Protein AF-K6U5A7-F1 (afdb_monomer_lite)

Secondary structure (DSSP, 8-state):
--S--------TTS------SSPPPSEEEEE----B-TT-PBPPPPPPEEEEE---PPPPP-B--SPTT-----SSPPB-

Foldseek 3Di:
DPDDQDDDDADPVRDDDDDRPDDDDFAKDKDWDWDADPVGDIDPIDDIDIDGDDPDDDDDWDQPDDDPPDDDPDPDRDID

pLDDT: mean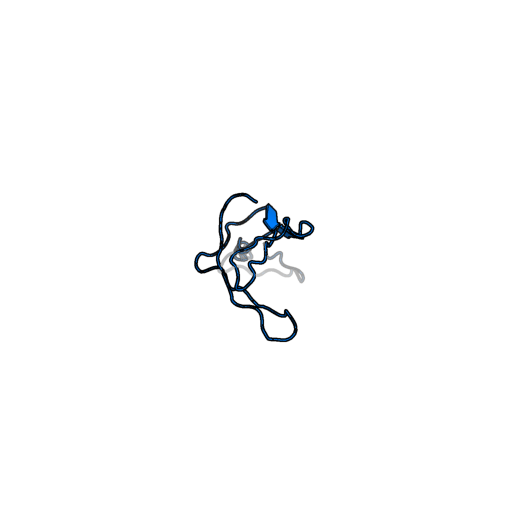 90.81, std 7.76, range [66.19, 97.75]

Structure (mmCIF, N/CA/C/O backbone):
data_AF-K6U5A7-F1
#
_entry.id   AF-K6U5A7-F1
#
loop_
_atom_site.group_PDB
_atom_site.id
_atom_site.type_symbol
_atom_site.label_atom_id
_atom_site.label_alt_id
_atom_site.label_comp_id
_atom_site.label_asym_id
_atom_site.label_entity_id
_atom_site.label_seq_id
_atom_site.pdbx_PDB_ins_code
_atom_site.Cartn_x
_atom_site.Cartn_y
_atom_site.Cartn_z
_atom_site.occupancy
_atom_site.B_iso_or_equiv
_atom_site.auth_seq_id
_atom_site.auth_comp_id
_atom_site.auth_asym_id
_atom_site.auth_atom_id
_atom_site.pdbx_PDB_model_num
ATOM 1 N N . GLY A 1 1 ? -5.898 9.580 5.990 1.00 74.88 1 GLY A N 1
ATOM 2 C CA . GLY A 1 1 ? -6.758 9.985 4.852 1.00 74.88 1 GLY A CA 1
ATOM 3 C C . GLY A 1 1 ? -8.219 9.655 5.127 1.00 74.88 1 GLY A C 1
ATOM 4 O O . GLY A 1 1 ? -8.510 9.131 6.191 1.00 74.88 1 GLY A O 1
ATOM 5 N N . THR A 1 2 ? -9.134 9.957 4.202 1.00 83.81 2 THR A N 1
ATOM 6 C CA . THR A 1 2 ? -10.579 9.646 4.335 1.00 83.81 2 THR A CA 1
ATOM 7 C C . THR A 1 2 ? -10.997 8.348 3.634 1.00 83.81 2 THR A C 1
ATOM 9 O O . THR A 1 2 ? -12.068 7.821 3.914 1.00 83.81 2 THR A O 1
ATOM 12 N N . THR A 1 3 ? -10.159 7.815 2.743 1.00 91.94 3 THR A N 1
ATOM 13 C CA . THR A 1 3 ? -10.401 6.545 2.048 1.00 91.94 3 THR A CA 1
ATOM 14 C C . THR A 1 3 ? -10.017 5.364 2.933 1.00 91.94 3 THR A C 1
ATOM 16 O O . THR A 1 3 ? -8.866 5.253 3.356 1.00 91.94 3 THR A O 1
ATOM 19 N N . LEU A 1 4 ? -10.961 4.453 3.178 1.00 93.56 4 LEU A N 1
ATOM 20 C CA . LEU A 1 4 ? -10.683 3.186 3.849 1.00 93.56 4 LEU A CA 1
ATOM 21 C C . LEU A 1 4 ? -9.940 2.241 2.894 1.00 93.56 4 LEU A C 1
ATOM 23 O O . LEU A 1 4 ? -10.463 1.887 1.841 1.00 93.56 4 LEU A O 1
ATOM 27 N N . ILE A 1 5 ? -8.733 1.820 3.277 1.00 94.56 5 ILE A N 1
ATOM 28 C CA . ILE A 1 5 ? -7.902 0.879 2.499 1.00 94.56 5 ILE A CA 1
ATOM 29 C C . ILE A 1 5 ? -7.951 -0.560 3.035 1.00 94.56 5 ILE A C 1
ATOM 31 O O . ILE A 1 5 ? -7.431 -1.476 2.400 1.00 94.56 5 ILE A O 1
ATOM 35 N N . GLY A 1 6 ? -8.576 -0.759 4.197 1.00 95.38 6 GLY A N 1
ATOM 36 C CA . GLY A 1 6 ? -8.839 -2.069 4.776 1.00 95.38 6 GLY A CA 1
ATOM 37 C C . GLY A 1 6 ? -9.042 -2.029 6.289 1.00 95.38 6 GLY A C 1
ATOM 38 O O . GLY A 1 6 ? -8.857 -0.998 6.934 1.00 95.38 6 GLY A O 1
ATOM 39 N N . THR A 1 7 ? -9.423 -3.178 6.840 1.00 95.56 7 THR A N 1
ATOM 40 C CA . THR A 1 7 ? -9.625 -3.419 8.273 1.00 95.56 7 THR A CA 1
ATOM 41 C C . THR A 1 7 ? -8.959 -4.734 8.650 1.00 95.56 7 THR A C 1
ATOM 43 O O . THR A 1 7 ? -9.052 -5.703 7.898 1.00 95.56 7 THR A O 1
ATOM 46 N N . VAL A 1 8 ? -8.316 -4.788 9.813 1.00 96.81 8 VAL A N 1
ATOM 47 C CA . VAL A 1 8 ? -7.662 -5.994 10.335 1.00 96.81 8 VAL A CA 1
ATOM 48 C C . VAL A 1 8 ? -7.879 -6.086 11.843 1.00 96.81 8 VAL A C 1
ATOM 50 O O . VAL A 1 8 ? -8.033 -5.067 12.514 1.00 96.81 8 VAL A O 1
ATOM 53 N N . THR A 1 9 ? -7.898 -7.305 12.375 1.00 96.69 9 THR A N 1
ATOM 54 C CA . THR A 1 9 ? -7.911 -7.556 13.818 1.00 96.69 9 THR A CA 1
ATOM 55 C C . THR A 1 9 ? -6.480 -7.554 14.341 1.00 96.69 9 THR A C 1
ATOM 57 O O . THR A 1 9 ? -5.639 -8.297 13.836 1.00 96.69 9 THR A O 1
ATOM 60 N N . ALA A 1 10 ? -6.200 -6.721 15.342 1.00 96.12 10 ALA A N 1
ATOM 61 C CA . ALA A 1 10 ? -4.928 -6.770 16.049 1.00 96.12 10 ALA A CA 1
ATOM 62 C C . ALA A 1 10 ? -4.816 -8.044 16.900 1.00 96.12 10 ALA A C 1
ATOM 64 O O . ALA A 1 10 ? -5.821 -8.590 17.356 1.00 96.12 10 ALA A O 1
ATOM 65 N N . ASP A 1 11 ? -3.593 -8.517 17.117 1.00 95.44 11 ASP A N 1
ATOM 66 C CA . ASP A 1 11 ? -3.316 -9.611 18.040 1.00 95.44 11 ASP A CA 1
ATOM 67 C C . ASP A 1 11 ? -3.506 -9.178 19.510 1.00 95.44 11 ASP A C 1
ATOM 69 O O . ASP A 1 11 ? -3.767 -8.013 19.820 1.00 95.44 11 ASP A O 1
ATOM 73 N N . GLY A 1 12 ? -3.355 -10.121 20.447 1.00 92.12 12 GLY A N 1
ATOM 74 C CA . GLY A 1 12 ? -3.505 -9.848 21.883 1.00 92.12 12 GLY A CA 1
ATOM 75 C C . GLY A 1 12 ? -2.464 -8.885 22.475 1.00 92.12 12 GLY A C 1
ATOM 76 O O . GLY A 1 12 ? -2.623 -8.455 23.614 1.00 92.12 12 GLY A O 1
ATOM 77 N N . SER A 1 13 ? -1.415 -8.546 21.722 1.00 94.69 13 SER A N 1
ATOM 78 C CA . SER A 1 13 ? -0.407 -7.539 22.079 1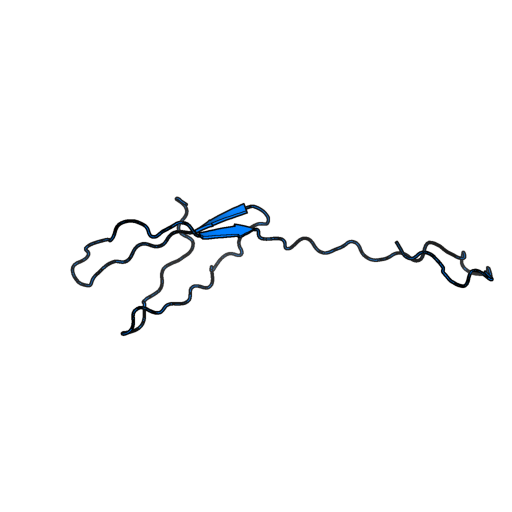.00 94.69 13 SER A CA 1
ATOM 79 C C . SER A 1 13 ? -0.626 -6.205 21.350 1.00 94.69 13 SER A C 1
ATOM 81 O O . SER A 1 13 ? 0.138 -5.264 21.558 1.00 94.69 13 SER A O 1
ATOM 83 N N . GLY A 1 14 ? -1.661 -6.103 20.510 1.00 92.12 14 GLY A N 1
ATOM 84 C CA . GLY A 1 14 ? -1.976 -4.917 19.718 1.00 92.12 14 GLY A CA 1
ATOM 85 C C . GLY A 1 14 ? -1.222 -4.819 18.388 1.00 92.12 14 GLY A C 1
ATOM 86 O O . GLY A 1 14 ? -1.352 -3.799 17.710 1.00 92.12 14 GLY A O 1
ATOM 87 N N . ASN A 1 15 ? -0.463 -5.842 17.980 1.00 95.75 15 ASN A N 1
ATOM 88 C CA . ASN A 1 15 ? 0.205 -5.835 16.679 1.00 95.75 15 ASN A CA 1
ATOM 89 C C . ASN A 1 15 ? -0.775 -6.205 15.570 1.00 95.75 15 ASN A C 1
ATOM 91 O O . ASN A 1 15 ? -1.672 -7.026 15.743 1.00 95.75 15 ASN A O 1
ATOM 95 N N . TRP A 1 16 ? -0.573 -5.636 14.391 1.00 95.88 16 TRP A N 1
ATOM 96 C CA . TRP A 1 16 ? -1.378 -5.930 13.216 1.00 95.88 16 TRP A CA 1
ATOM 97 C C . TRP A 1 16 ? -0.549 -5.734 11.953 1.00 95.88 16 TRP A C 1
ATOM 99 O O . TRP A 1 16 ? 0.474 -5.051 11.938 1.00 95.88 16 TRP A O 1
ATOM 109 N N . THR A 1 17 ? -0.990 -6.347 10.862 1.00 96.06 17 THR A N 1
ATOM 110 C CA . THR A 1 17 ? -0.438 -6.115 9.527 1.00 96.06 17 THR A CA 1
ATOM 111 C C . THR A 1 17 ? -1.596 -6.028 8.551 1.00 96.06 17 THR A C 1
ATOM 113 O O . THR A 1 17 ? -2.504 -6.851 8.589 1.00 96.06 17 THR A O 1
ATOM 116 N N . LEU A 1 18 ? -1.570 -5.020 7.683 1.00 95.25 18 LEU A N 1
ATOM 117 C CA . LEU A 1 18 ? -2.571 -4.824 6.645 1.00 95.25 18 LEU A CA 1
ATOM 118 C C . LEU A 1 18 ? -1.884 -4.866 5.280 1.00 95.25 18 LEU A C 1
ATOM 120 O O . LEU A 1 18 ? -0.997 -4.060 5.005 1.00 95.25 18 LEU A O 1
ATOM 124 N N . THR A 1 19 ? -2.342 -5.756 4.407 1.00 95.06 19 THR A N 1
ATOM 125 C CA . THR A 1 19 ? -2.054 -5.683 2.973 1.00 95.06 19 THR A CA 1
ATOM 126 C C . THR A 1 19 ? -3.280 -5.094 2.275 1.00 95.06 19 THR A C 1
ATOM 128 O O . THR A 1 19 ? -4.340 -5.721 2.321 1.00 95.06 19 THR A O 1
ATOM 131 N N . PRO A 1 20 ? -3.187 -3.904 1.653 1.00 93.06 20 PRO A N 1
ATOM 132 C CA . PRO A 1 20 ? -4.302 -3.337 0.900 1.00 93.06 20 PRO A CA 1
ATOM 133 C C . PRO A 1 20 ? -4.772 -4.296 -0.202 1.00 93.06 20 PRO A C 1
ATOM 135 O O . PRO A 1 20 ? -3.952 -4.813 -0.960 1.00 93.06 20 PRO A O 1
ATOM 138 N N . ALA A 1 21 ? -6.087 -4.516 -0.310 1.00 92.44 21 ALA A N 1
A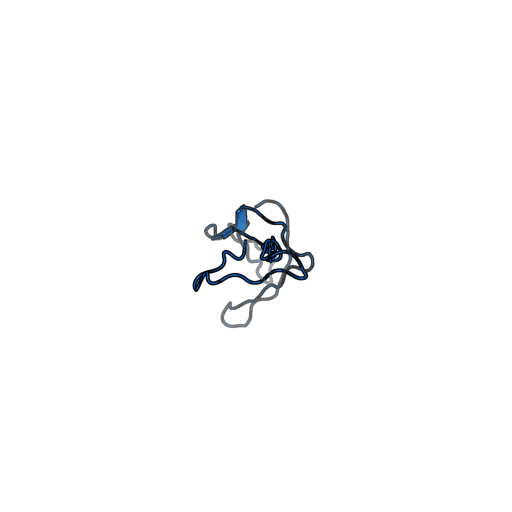TOM 139 C CA . ALA A 1 21 ? -6.660 -5.385 -1.348 1.00 92.44 21 ALA A CA 1
ATOM 140 C C . ALA A 1 21 ? -6.440 -4.819 -2.761 1.00 92.44 21 ALA A C 1
ATOM 142 O O . ALA A 1 21 ? -6.238 -5.561 -3.720 1.00 92.44 21 ALA A O 1
ATOM 143 N N . THR A 1 22 ? -6.438 -3.490 -2.865 1.00 91.94 22 THR A N 1
ATOM 144 C CA . THR A 1 22 ? -6.095 -2.757 -4.080 1.00 91.94 22 THR A CA 1
ATOM 145 C C . THR A 1 22 ? -4.741 -2.100 -3.883 1.00 91.94 22 THR A C 1
ATOM 147 O O . THR A 1 22 ? -4.512 -1.429 -2.875 1.00 91.94 22 THR A O 1
ATOM 150 N N . ALA A 1 23 ? -3.848 -2.270 -4.857 1.00 92.00 23 ALA A N 1
ATOM 151 C CA . ALA A 1 23 ? -2.565 -1.587 -4.850 1.00 92.00 23 ALA A CA 1
ATOM 152 C C . ALA A 1 23 ? -2.763 -0.065 -4.793 1.00 92.00 23 ALA A C 1
ATOM 154 O O . ALA A 1 23 ? -3.583 0.493 -5.521 1.00 92.00 23 ALA A O 1
ATOM 155 N N . LEU A 1 24 ? -1.985 0.601 -3.942 1.00 93.94 24 LEU A N 1
ATOM 156 C CA . LEU A 1 24 ? -1.935 2.058 -3.917 1.00 93.94 24 LEU A CA 1
ATOM 157 C C . LEU A 1 24 ? -1.306 2.571 -5.219 1.00 93.94 24 LEU A C 1
ATOM 159 O O . LEU A 1 24 ? -0.380 1.951 -5.750 1.00 93.94 24 LEU A O 1
ATOM 163 N N . SER A 1 25 ? -1.821 3.690 -5.727 1.00 94.75 25 SER A N 1
ATOM 164 C CA . SER A 1 25 ? -1.255 4.373 -6.892 1.00 94.75 25 SER A CA 1
ATOM 165 C C . SER A 1 25 ? 0.103 4.987 -6.567 1.00 94.75 25 SER A C 1
ATOM 167 O O . SER A 1 25 ? 0.396 5.257 -5.402 1.00 94.75 25 SER A O 1
ATOM 169 N N . ASP A 1 26 ? 0.893 5.292 -7.593 1.00 96.75 26 ASP A N 1
ATOM 170 C CA . ASP A 1 26 ? 2.094 6.109 -7.420 1.00 96.75 26 ASP A CA 1
ATOM 171 C C . ASP A 1 26 ? 1.741 7.489 -6.846 1.00 96.75 26 ASP A C 1
ATOM 173 O O . ASP A 1 26 ? 0.630 8.004 -7.033 1.00 96.75 26 ASP A O 1
ATOM 177 N N . GLY A 1 27 ? 2.691 8.074 -6.121 1.00 97.25 27 GLY A N 1
ATOM 178 C CA . GLY A 1 27 ? 2.557 9.373 -5.471 1.00 97.25 27 GLY A CA 1
ATOM 179 C C . GLY A 1 27 ? 2.555 9.312 -3.944 1.00 97.25 27 GLY A C 1
ATOM 180 O O . GLY A 1 27 ? 2.831 8.282 -3.325 1.00 97.25 27 GLY A O 1
ATOM 181 N N . ALA A 1 28 ? 2.292 10.469 -3.334 1.00 97.38 28 ALA A N 1
ATOM 182 C CA . ALA A 1 28 ? 2.300 10.643 -1.887 1.00 97.38 28 ALA A CA 1
ATOM 183 C C . ALA A 1 28 ? 0.975 10.191 -1.254 1.00 97.38 28 ALA A C 1
ATOM 185 O O . ALA A 1 28 ? -0.104 10.567 -1.711 1.00 97.38 28 ALA A O 1
ATOM 186 N N . HIS A 1 29 ? 1.066 9.454 -0.148 1.00 96.12 29 HIS A N 1
ATOM 187 C CA . HIS A 1 29 ? -0.071 8.983 0.641 1.00 96.12 29 HIS A CA 1
ATOM 188 C C . HIS A 1 29 ? 0.111 9.310 2.120 1.00 96.12 29 HIS A C 1
ATOM 190 O O . HIS A 1 29 ? 1.225 9.306 2.648 1.00 96.12 29 HIS A O 1
ATOM 196 N N . THR A 1 30 ? -1.014 9.537 2.801 1.00 96.50 30 THR A N 1
ATOM 197 C CA . THR A 1 30 ? -1.072 9.738 4.254 1.00 96.50 30 THR A CA 1
ATOM 198 C C . THR A 1 30 ? -1.953 8.677 4.908 1.00 96.50 30 THR A C 1
ATOM 200 O O . THR A 1 30 ? -3.168 8.603 4.676 1.00 96.50 30 THR A O 1
ATOM 203 N N . ILE A 1 31 ? -1.340 7.845 5.744 1.00 95.69 31 ILE A N 1
ATOM 204 C CA . ILE A 1 31 ? -1.984 6.709 6.403 1.00 95.69 31 ILE A CA 1
ATOM 205 C C . ILE A 1 31 ? -2.222 7.037 7.877 1.00 95.69 31 ILE A C 1
ATOM 207 O O . ILE A 1 31 ? -1.367 7.602 8.555 1.00 95.69 31 ILE A O 1
ATOM 211 N N . THR A 1 32 ? -3.408 6.681 8.357 1.00 96.62 32 THR A N 1
ATOM 212 C CA . THR A 1 32 ? -3.860 6.812 9.747 1.00 96.62 32 THR A CA 1
ATOM 213 C C . THR A 1 32 ? -4.677 5.574 10.095 1.00 96.62 32 THR A C 1
ATOM 215 O O . THR A 1 32 ? -5.335 5.024 9.210 1.00 96.62 32 THR A O 1
ATOM 218 N N . ALA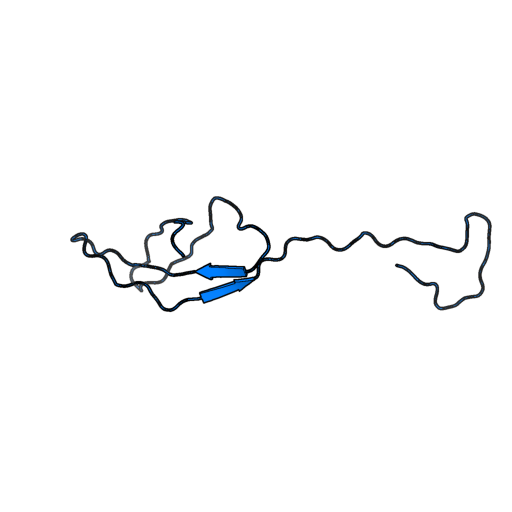 A 1 33 ? -4.685 5.169 11.362 1.00 95.62 33 ALA A N 1
ATOM 219 C CA . ALA A 1 33 ? -5.505 4.064 11.853 1.00 95.62 33 ALA A CA 1
ATOM 220 C C . ALA A 1 33 ? -6.405 4.510 13.015 1.00 95.62 33 ALA A C 1
ATOM 222 O O . ALA A 1 33 ? -6.055 5.418 13.767 1.00 95.62 33 ALA A O 1
ATOM 223 N N . THR A 1 34 ? -7.550 3.849 13.164 1.00 96.06 34 THR A N 1
ATOM 224 C CA . THR A 1 34 ? -8.430 3.924 14.339 1.00 96.06 34 THR A CA 1
ATOM 225 C C . THR A 1 34 ? -8.642 2.512 14.866 1.00 96.06 34 THR A C 1
ATOM 227 O O . THR A 1 34 ? -8.707 1.571 14.074 1.00 96.06 34 THR A O 1
ATOM 230 N N . ALA A 1 35 ? -8.782 2.358 16.179 1.00 96.25 35 ALA A N 1
ATOM 231 C CA . ALA A 1 35 ? -9.125 1.087 16.805 1.00 96.25 35 ALA A CA 1
ATOM 232 C C . ALA A 1 35 ? -10.578 1.106 17.286 1.00 96.25 35 ALA A C 1
ATOM 234 O O . ALA A 1 35 ? -11.089 2.157 17.675 1.00 96.2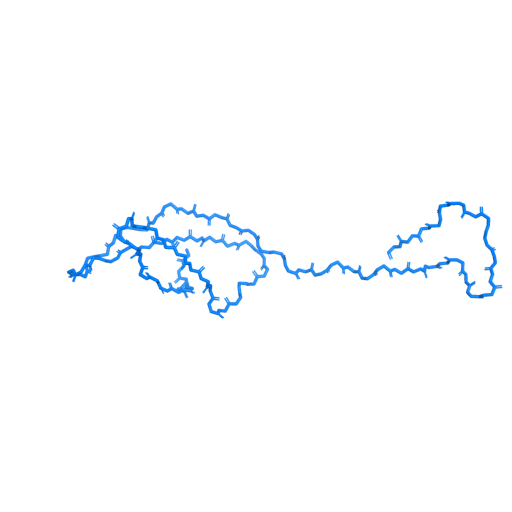5 35 ALA A O 1
ATOM 235 N N . THR A 1 36 ? -11.224 -0.057 17.278 1.00 96.75 36 THR A N 1
ATOM 236 C CA . THR A 1 36 ? -12.566 -0.251 17.833 1.00 96.75 36 THR A CA 1
ATOM 237 C C . THR A 1 36 ? -12.510 -1.355 18.880 1.00 96.75 36 THR A C 1
ATOM 239 O O . THR A 1 36 ? -11.968 -2.425 18.602 1.00 96.75 36 THR A O 1
ATOM 242 N N . ASP A 1 37 ? -13.024 -1.095 20.082 1.00 94.56 37 ASP A N 1
ATOM 243 C CA . ASP A 1 37 ? -13.101 -2.106 21.142 1.00 94.56 37 ASP A CA 1
ATOM 244 C C . ASP A 1 37 ? -14.321 -3.036 20.979 1.00 94.56 37 ASP A C 1
ATOM 246 O O . ASP A 1 37 ? -15.162 -2.853 20.098 1.00 94.56 37 ASP A O 1
ATOM 250 N N . ALA A 1 38 ? -14.437 -4.052 21.841 1.00 92.94 38 ALA A N 1
ATOM 251 C CA . ALA A 1 38 ? -15.538 -5.020 21.787 1.00 92.94 38 ALA A CA 1
ATOM 252 C C . ALA A 1 38 ? -16.921 -4.413 22.098 1.00 92.94 38 ALA A C 1
ATOM 254 O O . ALA A 1 38 ? -17.939 -5.011 21.753 1.00 92.94 38 ALA A O 1
ATOM 255 N N . ALA A 1 39 ? -16.966 -3.246 22.746 1.00 97.00 39 ALA A N 1
ATOM 256 C CA . ALA A 1 39 ? -18.196 -2.510 23.023 1.00 97.00 39 ALA A CA 1
ATOM 257 C C . ALA A 1 39 ? -18.582 -1.557 21.873 1.00 97.00 39 ALA A C 1
ATOM 259 O O . ALA A 1 39 ? -19.661 -0.966 21.911 1.00 97.00 39 ALA A O 1
ATOM 260 N N . GLY A 1 40 ? -17.734 -1.426 20.847 1.00 97.06 40 GLY A N 1
ATOM 261 C CA . GLY A 1 40 ? -17.962 -0.572 19.684 1.00 97.06 40 GLY A CA 1
ATOM 262 C C . GLY A 1 40 ? -17.417 0.852 19.824 1.00 97.06 40 GLY A C 1
ATOM 263 O O . GLY A 1 40 ? -17.698 1.687 18.962 1.00 97.06 40 GLY A O 1
ATOM 264 N N . ASN A 1 41 ? -16.635 1.159 20.863 1.00 97.75 41 ASN A N 1
ATOM 265 C CA . ASN A 1 41 ? -16.031 2.484 21.009 1.00 97.75 41 ASN A CA 1
ATOM 266 C C . ASN A 1 41 ? -14.863 2.642 20.031 1.00 97.75 41 ASN A C 1
ATOM 268 O O . ASN A 1 41 ? -13.995 1.772 19.962 1.00 97.75 41 ASN A O 1
ATOM 272 N N . VAL A 1 42 ? -14.817 3.763 19.305 1.00 97.31 42 VAL A N 1
ATOM 273 C CA . VAL A 1 42 ? -13.771 4.061 18.314 1.00 97.31 42 VAL A CA 1
ATOM 274 C C . VAL A 1 42 ? -12.773 5.073 18.878 1.00 97.31 42 VAL A C 1
ATOM 276 O O . VAL A 1 42 ? -13.165 6.095 19.442 1.00 97.31 42 VAL A O 1
ATOM 279 N N . SER A 1 43 ? -11.477 4.812 18.710 1.00 96.94 43 SER A N 1
ATOM 280 C CA . SER A 1 43 ? -10.415 5.736 19.116 1.00 96.94 43 SER A CA 1
ATOM 281 C C . SER A 1 43 ? -10.337 6.974 18.206 1.00 96.94 43 SER A C 1
ATOM 283 O O . SER A 1 43 ? -10.753 6.926 17.046 1.00 96.94 43 SER A O 1
ATOM 285 N N . PRO A 1 44 ? -9.684 8.062 18.653 1.00 97.25 44 PRO A N 1
ATOM 286 C CA . PRO A 1 44 ? -9.133 9.052 17.732 1.00 97.25 44 PRO A CA 1
ATOM 287 C C . PRO A 1 44 ? -8.191 8.406 16.702 1.00 97.25 44 PRO A C 1
ATOM 289 O O . PRO A 1 44 ? -7.653 7.317 16.931 1.00 97.25 44 PRO A O 1
ATOM 292 N N . ALA A 1 45 ? -7.969 9.092 15.579 1.00 96.31 45 ALA A N 1
ATOM 293 C CA . ALA A 1 45 ? -6.975 8.674 14.595 1.00 96.31 45 ALA A CA 1
ATOM 294 C C . ALA A 1 45 ? -5.556 8.697 15.191 1.00 96.31 45 ALA A C 1
ATOM 296 O O . ALA A 1 45 ? -5.214 9.582 15.979 1.00 96.31 45 ALA A O 1
ATOM 297 N N . SER A 1 46 ? -4.728 7.737 14.781 1.00 95.75 46 SER A N 1
ATOM 298 C CA . SER A 1 46 ? -3.298 7.705 15.091 1.00 95.75 46 SER A CA 1
ATOM 299 C C . SER A 1 46 ? -2.560 8.931 14.543 1.00 95.75 46 SER A C 1
ATOM 301 O O . SER A 1 46 ? -3.082 9.693 13.725 1.00 95.75 46 SER A O 1
ATOM 303 N N . ASN A 1 47 ? -1.282 9.068 14.905 1.00 96.25 47 ASN A N 1
ATOM 304 C CA . ASN A 1 47 ? -0.377 9.938 14.164 1.00 96.25 47 ASN A CA 1
ATOM 305 C C . ASN A 1 47 ? -0.326 9.533 12.680 1.00 96.25 47 ASN A C 1
ATOM 307 O O . ASN A 1 47 ? -0.460 8.356 12.328 1.00 96.25 47 ASN A O 1
ATOM 311 N N . THR A 1 48 ? -0.116 10.525 11.817 1.00 96.31 48 THR A N 1
ATOM 312 C CA . THR A 1 48 ? -0.006 10.313 10.374 1.00 96.31 48 THR A CA 1
ATOM 313 C C . THR A 1 48 ? 1.315 9.644 10.020 1.00 96.31 48 THR A C 1
ATOM 315 O O . THR A 1 48 ? 2.380 10.070 10.472 1.00 96.31 48 THR A O 1
ATOM 318 N N . VAL A 1 49 ? 1.246 8.652 9.137 1.00 95.81 49 VAL A N 1
ATOM 319 C CA . VAL A 1 49 ? 2.399 8.070 8.448 1.00 95.81 49 VAL A CA 1
ATOM 320 C C . VAL A 1 49 ? 2.378 8.535 6.994 1.00 95.81 49 VAL A C 1
ATOM 322 O O . VAL A 1 49 ? 1.399 8.310 6.283 1.00 95.81 49 VAL A O 1
ATOM 325 N N . ASN A 1 50 ? 3.451 9.190 6.556 1.00 96.56 50 ASN A N 1
ATOM 326 C CA . ASN A 1 50 ? 3.605 9.645 5.175 1.00 96.56 50 ASN A CA 1
ATOM 327 C C . ASN A 1 50 ? 4.436 8.625 4.397 1.00 96.56 50 ASN A C 1
ATOM 329 O O . ASN A 1 50 ? 5.526 8.261 4.839 1.00 96.56 50 ASN A O 1
ATOM 333 N N . ILE A 1 51 ? 3.936 8.193 3.243 1.00 95.38 51 ILE A N 1
ATOM 334 C CA . ILE A 1 51 ? 4.646 7.281 2.342 1.00 95.38 51 ILE A CA 1
ATOM 335 C C . ILE A 1 51 ? 4.573 7.808 0.912 1.00 95.38 51 ILE A C 1
ATOM 337 O O . ILE A 1 51 ? 3.591 8.442 0.531 1.00 95.38 51 ILE A O 1
ATOM 341 N N . THR A 1 52 ? 5.588 7.501 0.113 1.00 97.31 52 THR A N 1
ATOM 342 C CA . THR A 1 52 ? 5.569 7.726 -1.333 1.00 97.31 52 THR A CA 1
ATOM 343 C C . THR A 1 52 ? 5.673 6.378 -2.017 1.00 97.31 52 THR A C 1
ATOM 345 O O . THR A 1 52 ? 6.573 5.597 -1.709 1.00 97.31 52 THR A O 1
ATOM 348 N N . ILE A 1 53 ? 4.736 6.103 -2.916 1.00 96.69 53 ILE A N 1
ATOM 349 C CA . ILE A 1 53 ? 4.744 4.906 -3.748 1.00 96.69 53 ILE A CA 1
ATOM 350 C C . ILE A 1 53 ? 5.314 5.286 -5.112 1.00 96.69 53 ILE A C 1
ATOM 352 O O . ILE A 1 53 ? 4.872 6.262 -5.716 1.00 96.69 53 ILE A O 1
ATOM 356 N N . ASP A 1 54 ? 6.294 4.515 -5.572 1.00 96.69 54 ASP A N 1
ATOM 357 C CA . ASP A 1 54 ? 6.853 4.600 -6.919 1.00 96.69 54 ASP A CA 1
ATOM 358 C C . ASP A 1 54 ? 6.942 3.185 -7.495 1.00 96.69 54 ASP A C 1
ATOM 360 O O . ASP A 1 54 ? 7.703 2.338 -7.015 1.00 96.69 54 ASP A O 1
ATOM 364 N N . ARG A 1 55 ? 6.090 2.907 -8.480 1.00 93.75 55 ARG A N 1
ATOM 365 C CA . ARG A 1 55 ? 6.033 1.646 -9.224 1.00 93.75 55 ARG A CA 1
ATOM 366 C C . ARG A 1 55 ? 6.453 1.852 -10.673 1.00 93.75 55 ARG A C 1
ATOM 368 O O . ARG A 1 55 ? 6.319 0.923 -11.476 1.00 93.75 55 ARG A O 1
ATOM 375 N N . THR A 1 56 ? 6.921 3.046 -11.025 1.00 93.94 56 THR A N 1
ATOM 376 C CA . THR A 1 56 ? 7.316 3.367 -12.386 1.00 93.94 56 THR A CA 1
ATOM 377 C C . THR A 1 56 ? 8.618 2.640 -12.695 1.00 93.94 56 THR A C 1
ATOM 379 O O . THR A 1 56 ? 9.668 2.900 -12.113 1.00 93.94 56 THR A O 1
ATOM 382 N N . ALA A 1 57 ? 8.541 1.673 -13.610 1.00 93.88 57 ALA A N 1
ATOM 383 C CA . ALA A 1 57 ? 9.723 0.956 -14.055 1.00 93.88 57 ALA A CA 1
ATOM 384 C C . ALA A 1 57 ? 10.687 1.923 -14.766 1.00 93.88 57 ALA A C 1
ATOM 386 O O . ALA A 1 57 ? 10.232 2.803 -15.506 1.00 93.88 57 ALA A O 1
ATOM 387 N N . PRO A 1 58 ? 12.009 1.757 -14.595 1.00 91.44 58 PRO A N 1
ATOM 388 C CA . PRO A 1 58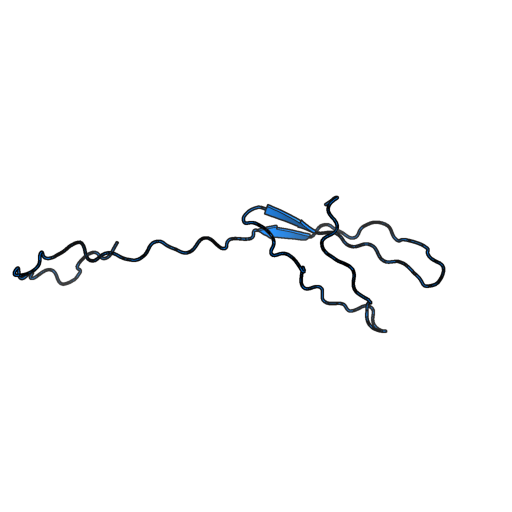 ? 12.969 2.515 -15.381 1.00 91.44 58 PRO A CA 1
ATOM 389 C C . PRO A 1 58 ? 12.830 2.173 -16.869 1.00 91.44 58 PRO A C 1
ATOM 391 O O . PRO A 1 58 ? 12.433 1.062 -17.235 1.00 91.44 58 PRO A O 1
ATOM 394 N N . SER A 1 59 ? 13.196 3.120 -17.733 1.00 92.19 59 SER A N 1
ATOM 395 C CA . SER A 1 59 ? 13.284 2.875 -19.174 1.00 92.19 59 SER A CA 1
ATOM 396 C C . SER A 1 59 ? 14.250 1.730 -19.472 1.00 92.19 59 SER A C 1
ATOM 398 O O . SER A 1 59 ? 15.297 1.603 -18.835 1.00 92.19 59 SER A O 1
ATOM 400 N N . ALA A 1 60 ? 13.906 0.903 -20.461 1.00 90.75 60 ALA A N 1
ATOM 401 C CA . ALA A 1 60 ? 14.818 -0.126 -20.936 1.00 90.75 60 ALA A CA 1
ATOM 402 C C . ALA A 1 60 ? 16.089 0.531 -21.507 1.00 90.75 60 ALA A C 1
ATOM 404 O O . ALA A 1 60 ? 15.963 1.483 -22.283 1.00 90.75 60 ALA A O 1
ATOM 405 N N . PRO A 1 61 ? 17.287 0.025 -21.170 1.00 87.19 61 PRO A N 1
ATOM 406 C CA . PRO A 1 61 ? 18.515 0.531 -21.756 1.00 87.19 61 PRO A CA 1
ATOM 407 C C . PRO A 1 61 ? 18.564 0.204 -23.252 1.00 87.19 61 PRO A C 1
ATOM 409 O O . PRO A 1 61 ? 18.215 -0.898 -23.682 1.00 87.19 61 PRO A O 1
ATOM 412 N N . ALA A 1 62 ? 19.055 1.147 -24.042 1.00 87.50 62 ALA A N 1
ATOM 413 C CA . ALA A 1 62 ? 19.268 1.039 -25.470 1.00 87.50 62 ALA A CA 1
ATOM 414 C C . ALA A 1 62 ? 20.766 1.077 -25.793 1.00 87.50 62 ALA A C 1
ATOM 416 O O . ALA A 1 62 ? 21.511 1.970 -25.376 1.00 87.50 62 ALA A O 1
ATOM 417 N N . ILE A 1 63 ? 21.202 0.114 -26.609 1.00 80.81 63 ILE A N 1
ATOM 418 C CA . ILE A 1 63 ? 22.492 0.193 -27.291 1.00 80.81 63 ILE A CA 1
ATOM 419 C C . ILE A 1 63 ? 22.297 1.111 -28.499 1.00 80.81 63 ILE A C 1
ATOM 421 O O . ILE A 1 63 ? 21.696 0.719 -29.496 1.00 80.81 63 ILE A O 1
ATOM 425 N N . THR A 1 64 ? 22.778 2.347 -28.416 1.00 82.31 64 THR A N 1
ATOM 426 C CA . THR A 1 64 ? 22.681 3.317 -29.525 1.00 82.31 64 THR A CA 1
ATOM 427 C C . THR A 1 64 ? 23.855 3.225 -30.498 1.00 82.31 64 THR A C 1
ATOM 429 O O . THR A 1 64 ? 23.846 3.857 -31.555 1.00 82.31 64 THR A O 1
ATOM 432 N N . GLY A 1 65 ? 24.858 2.407 -30.182 1.00 81.06 65 GLY A N 1
ATOM 433 C CA . GLY A 1 65 ? 25.958 2.129 -31.084 1.00 81.06 65 GLY A CA 1
ATOM 434 C C . GLY A 1 65 ? 26.982 1.138 -30.526 1.00 81.06 65 GLY A C 1
ATOM 435 O O . GLY A 1 65 ? 26.926 0.783 -29.347 1.00 81.06 65 GLY A O 1
ATOM 436 N N . PRO A 1 66 ? 27.951 0.729 -31.361 1.00 79.38 66 PRO A N 1
ATOM 437 C CA . PRO A 1 66 ? 28.086 1.101 -32.773 1.00 79.38 66 PRO A CA 1
ATOM 438 C C . PRO A 1 66 ? 26.985 0.460 -33.642 1.00 79.38 66 PRO A C 1
ATOM 440 O O . PRO A 1 66 ? 26.357 -0.515 -33.237 1.00 79.38 66 PRO A O 1
ATOM 443 N N . LYS A 1 67 ? 26.692 1.047 -34.812 1.00 81.56 67 LYS A N 1
ATOM 444 C CA . LYS A 1 67 ? 25.681 0.507 -35.740 1.00 81.56 67 LYS A CA 1
ATOM 445 C C . LYS A 1 67 ? 26.036 -0.937 -36.101 1.00 81.56 67 LYS A C 1
ATOM 447 O O . LYS A 1 67 ? 27.220 -1.261 -36.208 1.00 81.56 67 LYS A O 1
ATOM 452 N N . ASP A 1 68 ? 25.025 -1.765 -36.344 1.00 80.38 68 ASP A N 1
ATOM 453 C CA . ASP A 1 68 ? 25.252 -3.128 -36.816 1.00 80.38 68 ASP A CA 1
ATOM 454 C C . ASP A 1 68 ? 26.173 -3.143 -38.053 1.00 80.38 68 ASP A C 1
ATOM 456 O O . ASP A 1 68 ? 26.041 -2.313 -38.961 1.00 80.38 68 ASP A O 1
ATOM 460 N N . GLY A 1 69 ? 27.163 -4.033 -38.032 1.00 79.81 69 GLY A N 1
ATOM 461 C CA . GLY A 1 69 ? 28.234 -4.100 -39.030 1.00 79.81 69 GLY A CA 1
ATOM 462 C C . GLY A 1 69 ? 29.372 -3.078 -38.879 1.00 79.81 69 GLY A C 1
ATOM 463 O O . GLY A 1 69 ? 30.229 -3.012 -39.759 1.00 79.81 69 GLY A O 1
ATOM 464 N N . THR A 1 70 ? 29.427 -2.287 -37.799 1.00 84.69 70 THR A N 1
ATOM 465 C CA . THR A 1 70 ? 30.538 -1.348 -37.541 1.00 84.69 70 THR A CA 1
ATOM 466 C C . THR A 1 70 ? 31.317 -1.704 -36.274 1.00 84.69 70 THR A C 1
ATOM 468 O O . THR A 1 70 ? 30.769 -2.247 -35.318 1.00 84.69 70 THR A O 1
ATOM 471 N N . VAL A 1 71 ? 32.617 -1.399 -36.264 1.00 81.00 71 VAL A N 1
ATOM 472 C CA . VAL A 1 71 ? 33.504 -1.612 -35.109 1.00 81.00 71 VAL A CA 1
ATOM 473 C C . VAL A 1 71 ? 33.845 -0.273 -34.455 1.00 81.00 71 VAL A C 1
ATOM 475 O O . VAL A 1 71 ? 34.022 0.732 -35.142 1.00 81.00 71 VAL A O 1
ATOM 478 N N . THR A 1 72 ? 33.944 -0.246 -33.125 1.00 80.19 72 THR A N 1
ATOM 479 C CA . THR A 1 72 ? 34.403 0.922 -32.356 1.00 80.19 72 THR A CA 1
ATOM 480 C C . THR A 1 72 ? 35.594 0.540 -31.482 1.00 80.19 72 THR A C 1
ATOM 482 O O . THR A 1 72 ? 35.646 -0.572 -30.965 1.00 80.19 72 THR A O 1
ATOM 485 N N . ASN A 1 73 ? 36.545 1.459 -31.303 1.00 81.44 73 ASN A N 1
ATOM 486 C CA . ASN A 1 73 ? 37.629 1.338 -30.323 1.00 81.44 73 ASN A CA 1
ATOM 487 C C . ASN A 1 73 ? 37.312 2.083 -29.010 1.00 81.44 73 ASN A C 1
ATOM 489 O O . ASN A 1 73 ? 38.198 2.252 -28.177 1.00 81.44 73 ASN A O 1
ATOM 493 N N . ASN A 1 74 ? 36.069 2.544 -28.819 1.00 80.06 74 ASN A N 1
ATOM 494 C CA . ASN A 1 74 ? 35.646 3.193 -27.583 1.00 80.06 74 ASN A CA 1
ATOM 495 C C . ASN A 1 74 ? 35.563 2.170 -26.434 1.00 80.06 74 ASN A C 1
ATOM 497 O O . ASN A 1 74 ? 34.680 1.316 -26.423 1.00 80.06 74 ASN A O 1
ATOM 501 N N . ASN A 1 75 ? 36.438 2.294 -25.432 1.00 77.38 75 ASN A N 1
ATOM 502 C CA . ASN A 1 75 ? 36.454 1.425 -24.248 1.00 77.38 75 ASN A CA 1
ATOM 503 C C . ASN A 1 75 ? 35.365 1.755 -23.203 1.00 77.38 75 ASN A C 1
ATOM 505 O O . ASN A 1 75 ? 35.267 1.063 -22.191 1.00 77.38 75 ASN A O 1
ATOM 509 N N . LYS A 1 76 ? 34.547 2.792 -23.430 1.00 76.25 76 LYS A N 1
ATOM 510 C CA . LYS A 1 76 ? 33.383 3.157 -22.607 1.00 76.25 76 LYS A CA 1
ATOM 511 C C . LYS A 1 76 ? 32.199 3.567 -23.502 1.00 76.25 76 LYS A C 1
ATOM 513 O O . LYS A 1 76 ? 31.853 4.750 -23.566 1.00 76.25 76 LYS A O 1
ATOM 518 N N . PRO A 1 77 ? 31.586 2.621 -24.230 1.00 73.31 77 PRO A N 1
ATOM 519 C CA . PRO A 1 77 ? 30.374 2.905 -24.988 1.00 73.31 77 PRO A CA 1
ATOM 520 C C . PRO A 1 77 ? 29.248 3.347 -24.041 1.00 73.31 77 PRO A C 1
ATOM 522 O O . PRO A 1 77 ? 29.124 2.846 -22.923 1.00 73.31 77 PRO A O 1
ATOM 525 N N . THR A 1 78 ? 28.448 4.321 -24.472 1.00 73.38 78 THR A N 1
ATOM 526 C CA . THR A 1 78 ? 27.307 4.812 -23.692 1.00 73.38 78 THR A CA 1
ATOM 527 C C . THR A 1 78 ? 26.124 3.870 -23.885 1.00 73.38 78 THR A C 1
ATOM 529 O O . THR A 1 78 ? 25.702 3.639 -25.016 1.00 73.38 78 THR A O 1
ATOM 532 N N . ILE A 1 79 ? 25.583 3.360 -22.780 1.00 70.62 79 ILE A N 1
ATOM 533 C CA . ILE A 1 79 ? 24.277 2.701 -22.726 1.00 70.62 79 ILE A CA 1
ATOM 534 C C . ILE A 1 79 ? 23.319 3.708 -22.088 1.00 70.62 79 ILE A C 1
ATOM 536 O O . ILE A 1 79 ? 23.630 4.218 -21.010 1.00 70.62 79 ILE A O 1
ATOM 540 N N . THR A 1 80 ? 22.225 4.042 -22.769 1.00 66.19 80 THR A N 1
ATOM 541 C CA . THR A 1 80 ? 21.204 4.995 -22.289 1.00 66.19 80 THR A CA 1
ATOM 542 C C . THR A 1 80 ? 19.896 4.296 -22.045 1.00 66.19 80 THR A C 1
ATOM 544 O O . THR A 1 80 ? 19.488 3.586 -22.985 1.00 66.19 80 THR A O 1
#

Sequence (80 aa):
GTTLIGTVTADGSGNWTLTPATALSDGAHTITATATDAAGNVSPASNTVNITIDRTAPSAPAITGPKDGTVTNNNKPTIT

Radius of gyration: 24.47 Å; chains: 1; bounding box: 56×20×62 Å